Protein AF-A0A4Y2JKN2-F1 (afdb_monomer_lite)

pLDDT: mean 74.45, std 18.48, range [31.53, 94.06]

Secondary structure (DSSP, 8-state):
-------SSTTGGGS-PPPSSEEEEEEEEETTEEEEEEEEEEE-TTSSEEEEE-TTSTTGGG--HHHHHHHHTT--SEEEE-----S-TT-TTHHHHHHHHHHHHH-GGGTT--

Organism: Araneus ventricosus (NCBI:txid182803)

Foldseek 3Di:
DDDDDDDDPPVVLPDDQDDQFDKDKDQDQDPVGGRQAIWMWTHHNVDLAIETEGQAQPCQVVDDPSRVVNRVSSVHPYYDYDPDGPPPPRDPCNVVVSVVVVCCVVCVVVVPDD

Structure (mmCIF, N/CA/C/O backbone):
data_AF-A0A4Y2JKN2-F1
#
_entry.id   AF-A0A4Y2JKN2-F1
#
loop_
_atom_site.group_PDB
_atom_site.id
_atom_site.type_symbol
_atom_site.label_atom_id
_atom_site.label_alt_id
_atom_site.label_comp_id
_atom_site.label_asym_id
_atom_site.label_entity_id
_atom_site.label_seq_id
_atom_site.pdbx_PDB_ins_code
_atom_site.Cartn_x
_atom_site.Cartn_y
_atom_site.Cartn_z
_atom_site.occupancy
_atom_site.B_iso_or_equiv
_atom_site.auth_seq_id
_atom_site.auth_comp_id
_atom_site.auth_asym_id
_atom_site.auth_atom_id
_atom_site.pdbx_PDB_model_num
ATOM 1 N N . MET A 1 1 ? -4.850 13.719 -30.726 1.00 32.34 1 MET A N 1
ATOM 2 C CA . MET A 1 1 ? -5.024 12.260 -30.903 1.00 32.34 1 MET A CA 1
ATOM 3 C C . MET A 1 1 ? -4.912 11.601 -29.529 1.00 32.34 1 MET A C 1
ATOM 5 O O . MET A 1 1 ? -3.817 11.520 -28.991 1.00 32.34 1 MET A O 1
ATOM 9 N N . LYS A 1 2 ? -6.047 11.268 -28.896 1.00 36.91 2 LYS A N 1
ATOM 10 C CA . LYS A 1 2 ? -6.097 10.632 -27.569 1.00 36.91 2 LYS A CA 1
ATOM 11 C C . LYS A 1 2 ? -5.800 9.142 -27.750 1.00 36.91 2 LYS A C 1
ATOM 13 O O . LYS A 1 2 ? -6.635 8.432 -28.299 1.00 36.91 2 LYS A O 1
ATOM 18 N N . ARG A 1 3 ? -4.612 8.684 -27.354 1.00 34.06 3 ARG A N 1
ATOM 19 C CA . ARG A 1 3 ? -4.323 7.250 -27.232 1.00 34.06 3 ARG A CA 1
ATOM 20 C C . ARG A 1 3 ? -4.649 6.843 -25.803 1.00 34.06 3 ARG A C 1
ATOM 22 O O . ARG A 1 3 ? -4.042 7.357 -24.870 1.00 34.06 3 ARG A O 1
ATOM 29 N N . GLY A 1 4 ? -5.682 6.016 -25.669 1.00 40.97 4 GLY A N 1
ATOM 30 C CA . GLY A 1 4 ? -6.067 5.404 -24.410 1.00 40.97 4 GLY A CA 1
ATOM 31 C C . GLY A 1 4 ? -4.988 4.456 -23.904 1.00 40.97 4 GLY A C 1
ATOM 32 O O . GLY A 1 4 ? -4.281 3.829 -24.695 1.00 40.97 4 GLY A O 1
ATOM 33 N N . LEU A 1 5 ? -4.902 4.353 -22.583 1.00 33.03 5 LEU A N 1
ATOM 34 C CA . LEU A 1 5 ? -4.362 3.182 -21.922 1.00 33.03 5 LEU A CA 1
ATOM 35 C C . LEU A 1 5 ? -5.312 2.825 -20.777 1.00 33.03 5 LEU A C 1
ATOM 37 O O . LEU A 1 5 ? -5.693 3.670 -19.968 1.00 33.03 5 LEU A O 1
ATOM 41 N N . GLU A 1 6 ? -5.761 1.583 -20.852 1.00 31.53 6 GLU A N 1
ATOM 42 C CA . GLU A 1 6 ? -6.748 0.892 -20.037 1.00 31.53 6 GLU A CA 1
ATOM 43 C C . GLU A 1 6 ? -6.376 0.856 -18.552 1.00 31.53 6 GLU A C 1
ATOM 45 O O . GLU A 1 6 ? -5.218 0.690 -18.166 1.00 31.53 6 GLU A O 1
ATOM 50 N N . ALA A 1 7 ? -7.405 0.997 -17.723 1.00 36.50 7 ALA A N 1
ATOM 51 C CA . ALA A 1 7 ? -7.329 1.019 -16.279 1.00 36.50 7 ALA A CA 1
ATOM 52 C C . ALA A 1 7 ? -7.047 -0.381 -15.720 1.00 36.50 7 ALA A C 1
ATOM 54 O O . ALA A 1 7 ? -7.883 -1.273 -15.789 1.00 36.50 7 ALA A O 1
ATOM 55 N N . SER A 1 8 ? -5.906 -0.555 -15.060 1.00 42.25 8 SER A N 1
ATOM 56 C CA . SER A 1 8 ? -5.676 -1.694 -14.170 1.00 42.25 8 SER A CA 1
ATOM 57 C C . SER A 1 8 ? -5.415 -1.148 -12.766 1.00 42.25 8 SER A C 1
ATOM 59 O O . SER A 1 8 ? -4.394 -0.518 -12.512 1.00 42.25 8 SER A O 1
ATOM 61 N N . LEU A 1 9 ? -6.393 -1.325 -11.871 1.00 48.00 9 LEU A N 1
ATOM 62 C CA . LEU A 1 9 ? -6.413 -0.958 -10.438 1.00 48.00 9 LEU A CA 1
ATOM 63 C C . LEU A 1 9 ? -6.519 0.534 -10.057 1.00 48.00 9 LEU A C 1
ATOM 65 O O . LEU A 1 9 ? -7.110 0.833 -9.018 1.00 48.00 9 LEU A O 1
ATOM 69 N N . LEU A 1 10 ? -6.087 1.480 -10.897 1.00 47.41 10 LEU A N 1
ATOM 70 C CA . LEU A 1 10 ? -6.197 2.927 -10.607 1.00 47.41 10 LEU A CA 1
ATOM 71 C C . LEU A 1 10 ? -7.648 3.435 -10.441 1.00 47.41 10 LEU A C 1
ATOM 73 O O . LEU A 1 10 ? -7.880 4.433 -9.759 1.00 47.41 10 LEU A O 1
ATOM 77 N N . GLN A 1 11 ? -8.635 2.717 -10.990 1.00 42.84 11 GLN A N 1
ATOM 78 C CA . GLN A 1 11 ? -10.056 3.068 -10.885 1.00 42.84 11 GLN A CA 1
ATOM 79 C C . GLN A 1 11 ? -10.646 2.833 -9.476 1.00 42.84 11 GLN A C 1
ATOM 81 O O . GLN A 1 11 ? -11.640 3.472 -9.128 1.00 42.84 11 GLN A O 1
ATOM 86 N N . ILE A 1 12 ? -10.039 1.983 -8.630 1.00 47.09 12 ILE A N 1
ATOM 87 C CA . ILE A 1 12 ? -10.516 1.754 -7.246 1.00 47.09 12 ILE A CA 1
ATOM 88 C C . ILE A 1 12 ? -10.319 3.014 -6.389 1.00 47.09 12 ILE A C 1
ATOM 90 O O . ILE A 1 12 ? -11.195 3.376 -5.602 1.00 47.09 12 ILE A O 1
ATOM 94 N N . CYS A 1 13 ? -9.221 3.740 -6.609 1.00 48.75 13 CYS A N 1
ATOM 95 C CA . CYS A 1 13 ? -8.897 4.964 -5.878 1.00 48.75 13 CYS A CA 1
ATOM 96 C C . CYS A 1 13 ? -9.804 6.156 -6.231 1.00 48.75 13 CYS A C 1
ATOM 98 O O . CYS A 1 13 ? -9.700 7.192 -5.575 1.00 48.75 13 CYS A O 1
ATOM 100 N N . TYR A 1 14 ? -10.669 6.059 -7.253 1.00 45.72 14 TYR A N 1
ATOM 101 C CA . TYR A 1 14 ? -11.374 7.240 -7.748 1.00 45.72 14 TYR A CA 1
ATOM 102 C C . TYR A 1 14 ? -12.458 7.753 -6.788 1.00 45.72 14 TYR A C 1
ATOM 104 O O . TYR A 1 14 ? -12.596 8.964 -6.730 1.00 45.72 14 TYR A O 1
ATOM 112 N N . GLN A 1 15 ? -13.174 6.930 -5.998 1.00 51.16 15 GLN A N 1
ATOM 113 C CA . GLN A 1 15 ? -14.210 7.424 -5.051 1.00 51.16 15 GLN A CA 1
ATOM 114 C C . GLN A 1 15 ? -14.673 6.402 -3.971 1.00 51.16 15 GLN A C 1
ATOM 116 O O . GLN A 1 15 ? -15.869 6.308 -3.688 1.00 51.16 15 GLN A O 1
ATOM 121 N N . LYS A 1 16 ? -13.807 5.584 -3.352 1.00 71.00 16 LYS A N 1
ATOM 122 C CA . LYS A 1 16 ? -14.251 4.700 -2.245 1.00 71.00 16 LYS A CA 1
ATOM 123 C C . LYS A 1 16 ? -13.352 4.796 -1.018 1.00 71.00 16 LYS A C 1
ATOM 125 O O . LYS A 1 16 ? -12.132 4.794 -1.131 1.00 71.00 16 LYS A O 1
ATOM 130 N N . LYS A 1 17 ? -13.984 4.874 0.158 1.00 84.25 17 LYS A N 1
ATOM 131 C CA . LYS A 1 17 ? -13.333 4.695 1.460 1.00 84.25 17 LYS A CA 1
ATOM 132 C C . LYS A 1 17 ? -12.828 3.252 1.560 1.00 84.25 17 LYS A C 1
ATOM 134 O O . LYS A 1 17 ? -13.543 2.334 1.156 1.00 84.25 17 LYS A O 1
ATOM 139 N N . MET A 1 18 ? -11.626 3.072 2.093 1.00 88.94 18 MET A N 1
ATOM 140 C CA . MET A 1 18 ? -11.035 1.757 2.341 1.00 88.94 18 MET A CA 1
ATOM 141 C C . MET A 1 18 ? -11.911 0.931 3.301 1.00 88.94 18 MET A C 1
ATOM 143 O O . MET A 1 18 ? -12.445 1.461 4.280 1.00 88.94 18 MET A O 1
ATOM 147 N N . ARG A 1 19 ? -12.081 -0.365 3.019 1.00 89.69 19 ARG A N 1
ATOM 148 C CA . ARG A 1 19 ? -12.799 -1.316 3.886 1.00 89.69 19 ARG A CA 1
ATOM 149 C C . ARG A 1 19 ? -11.923 -1.737 5.065 1.00 89.69 19 ARG A C 1
ATOM 151 O O . ARG A 1 19 ? -10.704 -1.686 4.971 1.00 89.69 19 ARG A O 1
ATOM 158 N N . GLN A 1 20 ? -12.541 -2.195 6.159 1.00 87.44 20 GLN A N 1
ATOM 159 C CA . GLN A 1 20 ? -11.820 -2.624 7.372 1.00 87.44 20 GLN A CA 1
ATOM 160 C C . GLN A 1 20 ? -10.858 -3.796 7.125 1.00 87.44 20 GLN A C 1
ATOM 162 O O . GLN A 1 20 ? -9.768 -3.798 7.683 1.00 87.44 20 GLN A O 1
ATOM 167 N N . ILE A 1 21 ? -11.256 -4.747 6.273 1.00 90.81 21 ILE A N 1
ATOM 168 C CA . ILE A 1 21 ? -10.403 -5.823 5.758 1.00 90.81 21 ILE A CA 1
ATOM 169 C C . ILE A 1 21 ? -10.270 -5.598 4.254 1.00 90.81 21 ILE A C 1
ATOM 171 O O . ILE A 1 21 ? -11.255 -5.694 3.513 1.00 90.81 21 ILE A O 1
ATOM 175 N N . GLU A 1 22 ? -9.073 -5.240 3.800 1.00 91.38 22 GLU A N 1
ATOM 176 C CA . GLU A 1 22 ? -8.807 -4.984 2.384 1.00 91.38 22 GLU A CA 1
ATOM 177 C C . GLU A 1 22 ? -7.331 -5.178 2.055 1.00 91.38 22 GLU A C 1
ATOM 179 O O . GLU A 1 22 ? -6.457 -4.825 2.836 1.00 91.38 22 GLU A O 1
ATOM 184 N N . ASN A 1 23 ? -7.041 -5.703 0.872 1.00 91.94 23 ASN A N 1
ATOM 185 C CA . ASN A 1 23 ? -5.696 -5.728 0.322 1.00 91.94 23 ASN A CA 1
ATOM 186 C C . ASN A 1 23 ? -5.753 -5.551 -1.189 1.00 91.94 23 ASN A C 1
ATOM 188 O O . ASN A 1 23 ? -6.794 -5.772 -1.813 1.00 91.94 23 ASN A O 1
ATOM 192 N N . GLY A 1 24 ? -4.643 -5.116 -1.769 1.00 89.62 24 GLY A N 1
ATOM 193 C CA . GLY A 1 24 ? -4.585 -4.890 -3.201 1.00 89.62 24 GLY A CA 1
ATOM 194 C C . GLY A 1 24 ? -3.188 -4.583 -3.697 1.00 89.62 24 GLY A C 1
ATOM 195 O O . GLY A 1 24 ? -2.315 -4.151 -2.948 1.00 89.62 24 GLY A O 1
ATOM 196 N N . ILE A 1 25 ? -2.999 -4.808 -4.992 1.00 88.62 25 ILE A N 1
ATOM 197 C CA . ILE A 1 25 ? -1.791 -4.445 -5.730 1.00 88.62 25 ILE A CA 1
ATOM 198 C C . ILE A 1 25 ? -2.076 -3.132 -6.457 1.00 88.62 25 ILE A C 1
ATOM 200 O O . ILE A 1 25 ? -3.171 -2.931 -6.970 1.00 88.62 25 ILE A O 1
ATOM 204 N N . ILE A 1 26 ? -1.115 -2.221 -6.491 1.00 86.19 26 ILE A N 1
ATOM 205 C CA . ILE A 1 26 ? -1.211 -0.955 -7.210 1.00 86.19 26 ILE A CA 1
ATOM 206 C C . ILE A 1 26 ? -0.110 -0.947 -8.262 1.00 86.19 26 ILE A C 1
ATOM 208 O O . ILE A 1 26 ? 1.066 -1.096 -7.932 1.00 86.19 26 ILE A O 1
ATOM 212 N N . ASN A 1 27 ? -0.500 -0.750 -9.519 1.00 82.88 27 ASN A N 1
ATOM 213 C CA . ASN A 1 27 ? 0.442 -0.527 -10.607 1.00 82.88 27 ASN A CA 1
ATOM 214 C C . ASN A 1 27 ? 0.790 0.960 -10.671 1.00 82.88 27 ASN A C 1
ATOM 216 O O . ASN A 1 27 ? -0.091 1.817 -10.745 1.00 82.88 27 ASN A O 1
ATOM 220 N N . LEU A 1 28 ? 2.084 1.244 -10.604 1.00 78.88 28 LEU A N 1
ATOM 221 C CA . LEU A 1 28 ? 2.677 2.563 -10.678 1.00 78.88 28 LEU A CA 1
ATOM 222 C C . LEU A 1 28 ? 3.324 2.753 -12.048 1.00 78.88 28 LEU A C 1
ATOM 224 O O . LEU A 1 28 ? 4.204 1.992 -12.465 1.00 78.88 28 LEU A O 1
ATOM 228 N N . ASP A 1 29 ? 2.918 3.830 -12.706 1.00 73.56 29 ASP A N 1
ATOM 229 C CA . ASP A 1 29 ? 3.601 4.376 -13.870 1.00 73.56 29 ASP A CA 1
ATOM 230 C C . ASP A 1 29 ? 4.779 5.214 -13.343 1.00 73.56 29 ASP A C 1
ATOM 232 O O . ASP A 1 29 ? 4.585 6.344 -12.887 1.00 73.56 29 ASP A O 1
ATOM 236 N N . ILE A 1 30 ? 5.993 4.653 -13.311 1.00 67.25 30 ILE A N 1
ATOM 237 C CA . ILE A 1 30 ? 7.201 5.406 -12.925 1.00 67.25 30 ILE A CA 1
ATOM 238 C C . ILE A 1 30 ? 7.891 5.949 -14.185 1.00 67.25 30 ILE A C 1
ATOM 240 O O . ILE A 1 30 ? 7.469 5.685 -15.307 1.00 67.25 30 ILE A O 1
ATOM 244 N N . ALA A 1 31 ? 8.944 6.756 -14.024 1.00 56.59 31 ALA A N 1
ATOM 245 C CA . ALA A 1 31 ? 9.555 7.534 -15.113 1.00 56.59 31 ALA A CA 1
ATOM 246 C C . ALA A 1 31 ? 10.015 6.714 -16.342 1.00 56.59 31 ALA A C 1
ATOM 248 O O . ALA A 1 31 ? 10.261 7.289 -17.400 1.00 56.59 31 ALA A O 1
ATOM 249 N N . THR A 1 32 ? 10.133 5.391 -16.217 1.00 57.31 32 THR A N 1
ATOM 250 C CA . THR A 1 32 ? 10.522 4.470 -17.291 1.00 57.31 32 THR A CA 1
ATOM 251 C C . THR A 1 32 ? 9.355 4.008 -18.175 1.00 57.31 32 THR A C 1
ATOM 253 O O . THR A 1 32 ? 9.607 3.408 -19.218 1.00 57.31 32 THR A O 1
ATOM 256 N N . GLY A 1 33 ? 8.098 4.299 -17.812 1.00 54.19 33 GLY A N 1
ATOM 257 C CA . GLY A 1 33 ? 6.909 4.002 -18.616 1.00 54.19 33 GLY A CA 1
ATOM 258 C C . GLY A 1 33 ? 5.669 3.628 -17.786 1.00 54.19 33 GLY A C 1
ATOM 259 O O . GLY A 1 33 ? 5.734 3.534 -16.563 1.00 54.19 33 GLY A O 1
ATOM 260 N N . PRO A 1 34 ? 4.512 3.403 -18.429 1.00 52.09 34 PRO A N 1
ATOM 261 C CA . PRO A 1 34 ? 3.319 2.911 -17.743 1.00 52.09 34 PRO A CA 1
ATOM 262 C C . PRO A 1 34 ? 3.497 1.478 -17.208 1.00 52.09 34 PRO A C 1
ATOM 264 O O . PRO A 1 34 ? 4.092 0.639 -17.882 1.00 52.09 34 PRO A O 1
ATOM 267 N N . GLY A 1 35 ? 2.958 1.174 -16.024 1.00 61.72 35 GLY A N 1
ATOM 268 C CA . GLY A 1 35 ? 2.894 -0.170 -15.437 1.00 61.72 35 GLY A CA 1
ATOM 269 C C . GLY A 1 35 ? 4.241 -0.768 -15.025 1.00 61.72 35 GLY A C 1
ATOM 270 O O . GLY A 1 35 ? 4.360 -1.980 -14.873 1.00 61.72 35 GLY A O 1
ATOM 271 N N . THR A 1 36 ? 5.269 0.059 -14.871 1.00 70.81 36 THR A N 1
ATOM 272 C CA . THR A 1 36 ? 6.659 -0.381 -14.671 1.00 70.81 36 THR A CA 1
ATOM 273 C C . THR A 1 36 ? 6.995 -0.824 -13.249 1.00 70.81 36 THR A C 1
ATOM 275 O O . THR A 1 36 ? 8.030 -1.455 -13.047 1.00 70.81 36 THR A O 1
ATOM 278 N N . HIS A 1 37 ? 6.160 -0.502 -12.256 1.00 81.06 37 HIS A N 1
ATOM 279 C CA . HIS A 1 37 ? 6.376 -0.923 -10.871 1.00 81.06 37 HIS A CA 1
ATOM 280 C C . HIS A 1 37 ? 5.061 -1.309 -10.199 1.00 81.06 37 HIS A C 1
ATOM 282 O O . HIS A 1 37 ? 4.054 -0.636 -10.384 1.00 81.06 37 HIS A O 1
ATOM 288 N N . SER A 1 38 ? 5.064 -2.369 -9.397 1.00 85.00 38 SER A N 1
ATOM 289 C CA . SER A 1 38 ? 3.896 -2.785 -8.620 1.00 85.00 38 SER A CA 1
ATOM 290 C C . SER A 1 38 ? 4.234 -2.744 -7.138 1.00 85.00 38 SER A C 1
ATOM 292 O O . SER A 1 38 ? 5.221 -3.331 -6.700 1.00 85.00 38 SER A O 1
ATOM 294 N N . VAL A 1 39 ? 3.373 -2.088 -6.372 1.00 87.12 39 VAL A N 1
ATOM 295 C CA . VAL A 1 39 ? 3.385 -2.057 -4.902 1.00 87.12 39 VAL A CA 1
ATOM 296 C C . VAL A 1 39 ? 2.116 -2.731 -4.390 1.00 87.12 39 VAL A C 1
ATOM 298 O O . VAL A 1 39 ? 1.197 -2.985 -5.170 1.00 87.12 39 VAL A O 1
ATOM 301 N N . CYS A 1 40 ? 2.019 -3.040 -3.104 1.00 90.19 40 CYS A N 1
ATOM 302 C CA . CYS A 1 40 ? 0.763 -3.513 -2.530 1.00 90.19 40 CYS A CA 1
ATOM 303 C C . CYS A 1 40 ? 0.464 -2.886 -1.178 1.00 90.19 40 CYS A C 1
ATOM 305 O O . CYS A 1 40 ? 1.299 -2.215 -0.577 1.00 90.19 40 CYS A O 1
ATOM 307 N N . TYR A 1 41 ? -0.769 -3.077 -0.727 1.00 92.19 41 TYR A N 1
ATOM 308 C CA . TYR A 1 41 ? -1.198 -2.672 0.597 1.00 92.19 41 TYR A CA 1
ATOM 309 C C . TYR A 1 41 ? -1.987 -3.783 1.281 1.00 92.19 41 TYR A C 1
ATOM 311 O O . TYR A 1 41 ? -2.636 -4.603 0.621 1.00 92.19 41 TYR A O 1
ATOM 319 N N . TYR A 1 42 ? -1.960 -3.768 2.609 1.00 92.31 42 TYR A N 1
ATOM 320 C CA . TYR A 1 42 ? -2.713 -4.682 3.457 1.00 92.31 42 TYR A CA 1
ATOM 321 C C . TYR A 1 42 ? -3.354 -3.915 4.617 1.00 92.31 42 TYR A C 1
ATOM 323 O O . TYR A 1 42 ? -2.702 -3.149 5.329 1.00 92.31 42 TYR A O 1
ATOM 331 N N . ASN A 1 43 ? -4.663 -4.089 4.781 1.00 92.81 43 ASN A N 1
ATOM 332 C CA . ASN A 1 43 ? -5.451 -3.498 5.845 1.00 92.81 43 ASN A CA 1
ATOM 333 C C . ASN A 1 43 ? -6.146 -4.597 6.652 1.00 92.81 43 ASN A C 1
ATOM 335 O O . ASN A 1 43 ? -7.077 -5.233 6.160 1.00 92.81 43 ASN A O 1
ATOM 339 N N . ASP A 1 44 ? -5.700 -4.769 7.895 1.00 91.25 44 ASP A N 1
ATOM 340 C CA . ASP A 1 44 ? -6.279 -5.695 8.871 1.00 91.25 44 ASP A CA 1
ATOM 341 C C . ASP A 1 44 ? -6.875 -4.941 10.069 1.00 91.25 44 ASP A C 1
ATOM 343 O O . ASP A 1 44 ? -6.182 -4.093 10.634 1.00 91.25 44 ASP A O 1
ATOM 347 N N . PRO A 1 45 ? -8.111 -5.216 10.508 1.00 90.31 45 PRO A N 1
ATOM 348 C CA . PRO A 1 45 ? -8.734 -4.511 11.628 1.00 90.31 45 PRO A CA 1
ATOM 349 C C . PRO A 1 45 ? -7.965 -4.650 12.953 1.00 90.31 45 PRO A C 1
ATOM 351 O O . PRO A 1 45 ? -8.135 -3.805 13.827 1.00 90.31 45 PRO A O 1
ATOM 354 N N . ASN A 1 46 ? -7.108 -5.664 13.099 1.00 90.75 46 ASN A N 1
ATOM 355 C CA . ASN A 1 46 ? -6.306 -5.896 14.301 1.00 90.75 46 ASN A CA 1
ATOM 356 C C . ASN A 1 46 ? -4.998 -5.085 14.326 1.00 90.75 46 ASN A C 1
ATOM 358 O O . ASN A 1 46 ? -4.364 -4.978 15.375 1.00 90.75 46 ASN A O 1
ATOM 362 N N . ASN A 1 47 ? -4.600 -4.481 13.200 1.00 89.69 47 ASN A N 1
ATOM 363 C CA . ASN A 1 47 ? -3.404 -3.641 13.112 1.00 89.69 47 ASN A CA 1
ATOM 364 C C . ASN A 1 47 ? -3.763 -2.159 13.289 1.00 89.69 47 ASN A C 1
ATOM 366 O O . ASN A 1 47 ? -4.715 -1.659 12.694 1.00 89.69 47 ASN A O 1
ATOM 370 N N . ASN A 1 48 ? -2.939 -1.404 14.023 1.00 93.56 48 ASN A N 1
ATOM 371 C CA . ASN A 1 48 ? -3.119 0.049 14.198 1.00 93.56 48 ASN A CA 1
ATOM 372 C C . ASN A 1 48 ? -2.683 0.888 12.980 1.00 93.56 48 ASN A C 1
ATOM 374 O O . ASN A 1 48 ? -2.890 2.106 12.962 1.00 93.56 48 ASN A O 1
ATOM 378 N N . PHE A 1 49 ? -2.108 0.239 11.965 1.00 94.06 49 PHE A N 1
ATOM 379 C CA . PHE A 1 49 ? -1.579 0.843 10.745 1.00 94.06 49 PHE A CA 1
ATOM 380 C C . PHE A 1 49 ? -2.059 0.116 9.485 1.00 94.06 49 PHE A C 1
ATOM 382 O O . PHE A 1 49 ? -2.447 -1.055 9.544 1.00 94.06 49 PHE A O 1
ATOM 389 N N . VAL A 1 50 ? -2.084 0.822 8.352 1.00 94.00 50 VAL A N 1
ATOM 390 C CA . VAL A 1 50 ? -2.218 0.200 7.022 1.00 94.00 50 VAL A CA 1
ATOM 391 C C . VAL A 1 50 ? -0.822 -0.080 6.499 1.00 94.00 50 VAL A C 1
ATOM 393 O O . VAL A 1 50 ? 0.017 0.816 6.502 1.00 94.00 50 VAL A O 1
ATOM 396 N N . GLU A 1 51 ? -0.567 -1.294 6.039 1.00 92.69 51 GLU A N 1
ATOM 397 C CA . GLU A 1 51 ? 0.716 -1.644 5.439 1.00 92.69 51 GLU A CA 1
ATOM 398 C C . GLU A 1 51 ? 0.753 -1.186 3.989 1.00 92.69 51 GLU A C 1
ATOM 400 O O . GLU A 1 51 ? -0.166 -1.472 3.223 1.00 92.69 51 GLU A O 1
ATOM 405 N N . TYR A 1 52 ? 1.825 -0.496 3.617 1.00 91.62 52 TYR A N 1
ATOM 406 C CA . TYR A 1 52 ? 2.191 -0.203 2.243 1.00 91.62 52 TYR A CA 1
ATOM 407 C C . TYR A 1 52 ? 3.542 -0.857 1.963 1.00 91.62 52 TYR A C 1
ATOM 409 O O . TYR A 1 52 ? 4.572 -0.461 2.510 1.00 91.62 52 TYR A O 1
ATOM 417 N N . PHE A 1 53 ? 3.516 -1.887 1.128 1.00 90.25 53 PHE A N 1
ATOM 418 C CA . PHE A 1 53 ? 4.673 -2.696 0.795 1.00 90.25 53 PHE A CA 1
ATOM 419 C C . PHE A 1 53 ? 5.175 -2.346 -0.602 1.00 90.25 53 PHE A C 1
ATOM 421 O O . PHE A 1 53 ? 4.463 -2.487 -1.601 1.00 90.25 53 PHE A O 1
ATOM 428 N N . ASP A 1 54 ? 6.431 -1.925 -0.663 1.00 87.81 54 ASP A N 1
ATOM 429 C CA . ASP A 1 54 ? 7.182 -1.782 -1.899 1.00 87.81 54 ASP A CA 1
ATOM 430 C C . ASP A 1 54 ? 8.230 -2.907 -1.976 1.00 87.81 54 ASP A C 1
ATOM 432 O O . ASP A 1 54 ? 9.198 -2.883 -1.207 1.00 87.81 54 ASP A O 1
ATOM 436 N N . PRO A 1 55 ? 8.091 -3.871 -2.909 1.00 82.56 55 PRO A N 1
ATOM 437 C CA . PRO A 1 55 ? 9.044 -4.968 -3.083 1.00 82.56 55 PRO A CA 1
ATOM 438 C C . PRO A 1 55 ? 10.506 -4.538 -3.250 1.00 82.56 55 PRO A C 1
ATOM 440 O O . PRO A 1 55 ? 11.421 -5.289 -2.896 1.00 82.56 55 PRO A O 1
ATOM 443 N N . PHE A 1 56 ? 10.732 -3.352 -3.817 1.00 77.69 56 PHE A N 1
ATOM 444 C CA . PHE A 1 56 ? 12.067 -2.817 -4.072 1.00 77.69 56 PHE A CA 1
ATOM 445 C C . PHE A 1 56 ? 12.452 -1.725 -3.089 1.00 77.69 56 PHE A C 1
ATOM 447 O O . PHE A 1 56 ? 13.618 -1.361 -3.058 1.00 77.69 56 PHE A O 1
ATOM 454 N N . GLY A 1 57 ? 11.505 -1.220 -2.296 1.00 71.00 57 GLY A N 1
ATOM 455 C CA . GLY A 1 57 ? 11.685 -0.177 -1.284 1.00 71.00 57 GLY A CA 1
ATOM 456 C C . GLY A 1 57 ? 12.072 1.210 -1.821 1.00 71.00 57 GLY A C 1
ATOM 457 O O . GLY A 1 57 ? 11.953 2.193 -1.090 1.00 71.00 57 GLY A O 1
ATOM 458 N N . ASP A 1 58 ? 12.466 1.328 -3.091 1.00 66.44 58 ASP A N 1
ATOM 459 C CA . ASP A 1 58 ? 12.898 2.579 -3.732 1.00 66.44 58 ASP A CA 1
ATOM 460 C C . ASP A 1 58 ? 11.813 3.676 -3.750 1.00 66.44 58 ASP A C 1
ATOM 462 O O . ASP A 1 58 ? 12.124 4.872 -3.820 1.00 66.44 58 ASP A O 1
ATOM 466 N N . TYR A 1 59 ? 10.535 3.292 -3.668 1.00 63.50 59 TYR A N 1
ATOM 467 C CA . TYR A 1 59 ? 9.382 4.192 -3.716 1.00 63.50 59 TYR A CA 1
ATOM 468 C C . TYR A 1 59 ? 8.518 4.144 -2.456 1.00 63.50 59 TYR A C 1
ATOM 470 O O . TYR A 1 59 ? 7.492 4.829 -2.414 1.00 63.50 59 TYR A O 1
ATOM 478 N N . ALA A 1 60 ? 8.941 3.439 -1.400 1.00 62.59 60 ALA A N 1
ATOM 479 C CA . ALA A 1 60 ? 8.213 3.399 -0.131 1.00 62.59 60 ALA A CA 1
ATOM 480 C C . ALA A 1 60 ? 7.935 4.820 0.409 1.00 62.59 60 ALA A C 1
ATOM 482 O O . ALA A 1 60 ? 6.822 5.128 0.824 1.00 62.59 60 ALA A O 1
ATOM 483 N N . TYR A 1 61 ? 8.903 5.736 0.277 1.00 61.34 61 TYR A N 1
ATOM 484 C CA . TYR A 1 61 ? 8.773 7.140 0.699 1.00 61.34 61 TYR A CA 1
ATOM 485 C C . TYR A 1 61 ? 8.181 8.078 -0.366 1.00 61.34 61 TYR A C 1
ATOM 487 O O . TYR A 1 61 ? 7.915 9.245 -0.081 1.00 61.34 61 TYR A O 1
ATOM 495 N N . LYS A 1 62 ? 7.964 7.591 -1.593 1.00 72.00 62 LYS A N 1
ATOM 496 C CA . LYS A 1 62 ? 7.440 8.364 -2.735 1.00 72.00 62 LYS A CA 1
ATOM 497 C C . LYS A 1 62 ? 5.990 7.999 -3.062 1.00 72.00 62 LYS A C 1
ATOM 499 O O . LYS A 1 62 ? 5.571 8.077 -4.216 1.00 72.00 62 LYS A O 1
ATOM 504 N N . ILE A 1 63 ? 5.225 7.589 -2.052 1.00 80.50 63 ILE A N 1
ATOM 505 C CA . ILE A 1 63 ? 3.809 7.259 -2.209 1.00 80.50 63 ILE A CA 1
ATOM 506 C C . ILE A 1 63 ? 3.046 8.423 -2.860 1.00 80.50 63 ILE A C 1
ATOM 508 O O . ILE A 1 63 ? 3.122 9.569 -2.408 1.00 80.50 63 ILE A O 1
ATOM 512 N N . LEU A 1 64 ? 2.304 8.138 -3.936 1.00 83.25 64 LEU A N 1
ATOM 513 C CA . LEU A 1 64 ? 1.551 9.180 -4.630 1.00 83.25 64 LEU A CA 1
ATOM 514 C C . LEU A 1 64 ? 0.429 9.731 -3.725 1.00 83.25 64 LEU A C 1
ATOM 516 O O . LEU A 1 64 ? -0.200 8.960 -2.989 1.00 83.25 64 LEU A O 1
ATOM 520 N N . PRO A 1 65 ? 0.113 11.042 -3.786 1.00 84.88 65 PRO A N 1
ATOM 521 C CA . PRO A 1 65 ? -0.863 11.669 -2.890 1.00 84.88 65 PRO A CA 1
ATOM 522 C C . PRO A 1 65 ? -2.257 11.023 -2.889 1.00 84.88 65 PRO A C 1
ATOM 524 O O . PRO A 1 65 ? -2.894 10.933 -1.841 1.00 84.88 65 PRO A O 1
ATOM 527 N N . ASN A 1 66 ? -2.735 10.550 -4.043 1.00 84.81 66 ASN A N 1
ATOM 528 C CA . ASN A 1 66 ? -4.024 9.864 -4.170 1.00 84.81 66 ASN A CA 1
ATOM 529 C C . ASN A 1 66 ? -4.032 8.505 -3.454 1.00 84.81 66 ASN A C 1
ATOM 531 O O . ASN A 1 66 ? -5.002 8.190 -2.767 1.00 84.81 66 ASN A O 1
ATOM 535 N N . ILE A 1 67 ? -2.945 7.736 -3.562 1.00 87.44 67 ILE A N 1
ATOM 536 C CA . ILE A 1 67 ? -2.785 6.464 -2.849 1.00 87.44 67 ILE A CA 1
ATOM 537 C C . ILE A 1 67 ? -2.723 6.738 -1.349 1.00 87.44 67 ILE A C 1
ATOM 539 O O . ILE A 1 67 ? -3.487 6.151 -0.590 1.00 87.44 67 ILE A O 1
ATOM 543 N N . LYS A 1 68 ? -1.890 7.695 -0.921 1.00 89.75 68 LYS A N 1
ATOM 544 C CA . LYS A 1 68 ? -1.783 8.086 0.491 1.00 89.75 68 LYS A CA 1
ATOM 545 C C . LYS A 1 68 ? -3.145 8.470 1.073 1.00 89.75 68 LYS A C 1
ATOM 547 O O . LYS A 1 68 ? -3.519 7.960 2.126 1.00 89.75 68 LYS A O 1
ATOM 552 N N . LYS A 1 69 ? -3.913 9.306 0.365 1.00 90.25 69 LYS A N 1
ATOM 553 C CA . LYS A 1 69 ? -5.267 9.714 0.771 1.00 90.25 69 LYS A CA 1
ATOM 554 C C . LYS A 1 69 ? -6.219 8.520 0.888 1.00 90.25 69 LYS A C 1
ATOM 556 O O . LYS A 1 69 ? -7.005 8.460 1.831 1.00 90.25 69 LYS A O 1
ATOM 561 N N . TYR A 1 70 ? -6.147 7.572 -0.043 1.00 90.94 70 TYR A N 1
ATOM 562 C CA . TYR A 1 70 ? -6.948 6.352 0.010 1.00 90.94 70 TYR A CA 1
ATOM 563 C C . TYR A 1 70 ? -6.585 5.476 1.221 1.00 90.94 70 TYR A C 1
ATOM 565 O O . TYR A 1 70 ? -7.481 5.109 1.978 1.00 90.94 70 TYR A O 1
ATOM 573 N N . LEU A 1 71 ? -5.299 5.228 1.494 1.00 91.50 71 LEU A N 1
ATOM 574 C CA . LEU A 1 71 ? -4.872 4.445 2.667 1.00 91.50 71 LEU A CA 1
ATOM 575 C C . LEU A 1 71 ? -5.243 5.133 3.991 1.00 91.50 71 LEU A C 1
ATOM 577 O O . LEU A 1 71 ? -5.700 4.484 4.931 1.00 91.50 71 LEU A O 1
ATOM 581 N N . GLN A 1 72 ? -5.131 6.464 4.056 1.00 92.75 72 GLN A N 1
ATOM 582 C CA . GLN A 1 72 ? -5.569 7.259 5.213 1.00 92.75 72 GLN A CA 1
ATOM 583 C C . GLN A 1 72 ? -7.085 7.177 5.453 1.00 92.75 72 GLN A C 1
ATOM 585 O O . GLN A 1 72 ? -7.544 7.370 6.578 1.00 92.75 72 GLN A O 1
ATOM 590 N N . SER A 1 73 ? -7.880 6.840 4.432 1.00 92.81 73 SER A N 1
ATOM 591 C CA . SER A 1 73 ? -9.331 6.669 4.581 1.00 92.81 73 SER A CA 1
ATOM 592 C C . SER A 1 73 ? -9.733 5.423 5.389 1.00 92.81 73 SER A C 1
ATOM 594 O O . SER A 1 73 ? -10.901 5.300 5.763 1.00 92.81 73 SER A O 1
ATOM 596 N N . SER A 1 74 ? -8.775 4.543 5.715 1.00 92.56 74 SER A N 1
ATOM 597 C CA . SER A 1 74 ? -8.953 3.401 6.627 1.00 92.56 74 SER A CA 1
ATOM 598 C C . SER A 1 74 ? -9.382 3.801 8.042 1.00 92.56 74 SER A C 1
ATOM 600 O O . SER A 1 74 ? -10.008 3.005 8.735 1.00 92.56 74 SER A O 1
ATOM 602 N N . GLY A 1 75 ? -9.055 5.026 8.475 1.00 92.06 75 GLY A N 1
ATOM 603 C CA . GLY A 1 75 ? -9.248 5.480 9.856 1.00 92.06 75 GLY A CA 1
ATOM 604 C C . GLY A 1 75 ? -8.141 5.045 10.823 1.00 92.06 75 GLY A C 1
ATOM 605 O O . GLY A 1 75 ? -8.276 5.254 12.027 1.00 92.06 75 GLY A O 1
ATOM 606 N N . LYS A 1 76 ? -7.053 4.453 10.320 1.00 93.06 76 LYS A N 1
ATOM 607 C CA . LYS A 1 76 ? -5.894 4.052 11.125 1.00 93.06 76 LYS A CA 1
ATOM 608 C C . LYS A 1 76 ? -4.944 5.215 11.402 1.00 93.06 76 LYS A C 1
ATOM 610 O O . LYS A 1 76 ? -4.931 6.206 10.673 1.00 93.06 76 LYS A O 1
ATOM 615 N N . LYS A 1 77 ? -4.144 5.086 12.467 1.00 89.38 77 LYS A N 1
ATOM 616 C CA . LYS A 1 77 ? -3.261 6.162 12.954 1.00 89.38 77 LYS A CA 1
ATOM 617 C C . LYS A 1 77 ? -2.114 6.457 11.994 1.00 89.38 77 LYS A C 1
ATOM 619 O O . LYS A 1 77 ? -1.710 7.609 11.864 1.00 89.38 77 LYS A O 1
ATOM 624 N N . GLU A 1 78 ? -1.600 5.430 11.328 1.00 93.12 78 GLU A N 1
ATOM 625 C CA . GLU A 1 78 ? -0.403 5.541 10.501 1.00 93.12 78 GLU A CA 1
ATOM 626 C C . GLU A 1 78 ? -0.428 4.596 9.291 1.00 93.12 78 GLU A C 1
ATOM 628 O O . GLU A 1 78 ? -1.247 3.676 9.191 1.00 93.12 78 GLU A O 1
ATOM 633 N N . ILE A 1 79 ? 0.487 4.856 8.356 1.0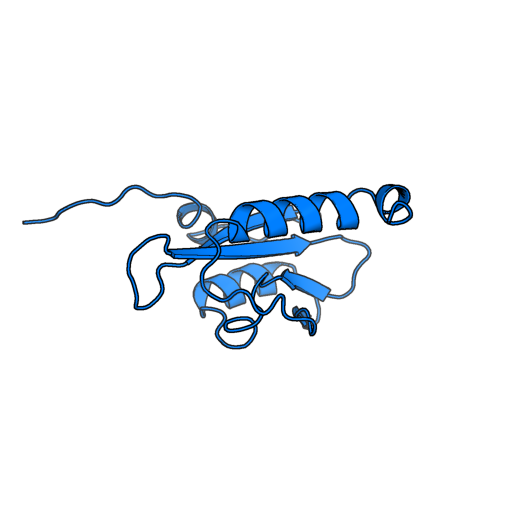0 92.81 79 ILE A N 1
ATOM 634 C CA . ILE A 1 79 ? 0.819 3.959 7.249 1.00 92.81 79 ILE A CA 1
ATOM 635 C C . ILE A 1 79 ? 2.186 3.363 7.583 1.00 92.81 79 ILE A C 1
ATOM 637 O O . ILE A 1 79 ? 3.144 4.115 7.767 1.00 92.81 79 ILE A O 1
ATOM 641 N N . GLY A 1 80 ? 2.261 2.038 7.681 1.00 91.50 80 GLY A N 1
ATOM 642 C CA . GLY A 1 80 ? 3.503 1.299 7.876 1.00 91.50 80 GLY A CA 1
ATOM 643 C C . GLY A 1 80 ? 4.182 1.025 6.538 1.00 91.50 80 GLY A C 1
ATOM 644 O O . GLY A 1 80 ? 3.513 0.688 5.563 1.00 91.50 80 GLY A O 1
ATOM 645 N N . TYR A 1 81 ? 5.505 1.151 6.500 1.00 88.56 81 TYR A N 1
ATOM 646 C CA . TYR A 1 81 ? 6.328 0.915 5.313 1.00 88.56 81 TYR A CA 1
ATOM 647 C C . TYR A 1 81 ? 7.351 -0.179 5.618 1.00 88.56 81 TYR A C 1
ATOM 649 O O . TYR A 1 81 ? 7.883 -0.230 6.729 1.00 88.56 81 TYR A O 1
ATOM 657 N N . ASN A 1 82 ? 7.657 -1.044 4.651 1.00 83.75 82 ASN A N 1
ATOM 658 C CA . ASN A 1 82 ? 8.732 -2.021 4.820 1.00 83.75 82 ASN A CA 1
ATOM 659 C C . ASN A 1 82 ? 10.115 -1.348 4.792 1.00 83.75 82 ASN A C 1
ATOM 661 O O . ASN A 1 82 ? 10.354 -0.418 4.028 1.00 83.75 82 ASN A O 1
ATOM 665 N N . SER A 1 83 ? 11.033 -1.854 5.621 1.00 66.00 83 SER A N 1
ATOM 666 C CA . SER A 1 83 ? 12.423 -1.384 5.733 1.00 66.00 83 SER A CA 1
ATOM 667 C C . SER A 1 83 ? 13.428 -2.228 4.943 1.00 66.00 83 SER A C 1
ATOM 669 O O . SER A 1 83 ? 14.584 -1.834 4.805 1.00 66.00 83 SER A O 1
ATOM 671 N N . SER A 1 84 ? 13.025 -3.405 4.456 1.00 57.47 84 SER A N 1
ATOM 672 C CA . SER A 1 84 ? 13.903 -4.366 3.790 1.00 5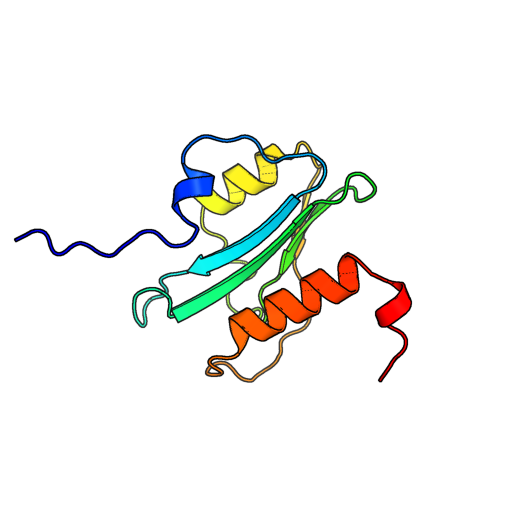7.47 84 SER A CA 1
ATOM 673 C C . SER A 1 84 ? 13.686 -4.380 2.276 1.00 57.47 84 SER A C 1
ATOM 675 O O . SER A 1 84 ? 12.574 -4.546 1.774 1.00 57.4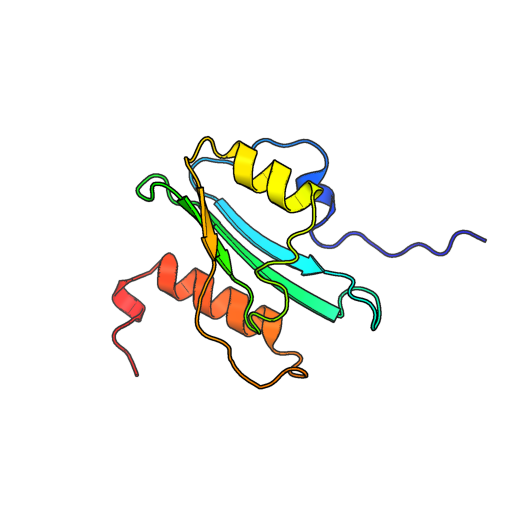7 84 SER A O 1
ATOM 677 N N . PHE A 1 85 ? 14.797 -4.197 1.563 1.00 58.31 85 PHE A N 1
ATOM 678 C CA . PHE A 1 85 ? 14.877 -3.989 0.122 1.00 58.31 85 PHE A CA 1
ATOM 679 C C . PHE A 1 85 ? 15.376 -5.270 -0.553 1.00 58.31 85 PHE A C 1
ATOM 681 O O . PHE A 1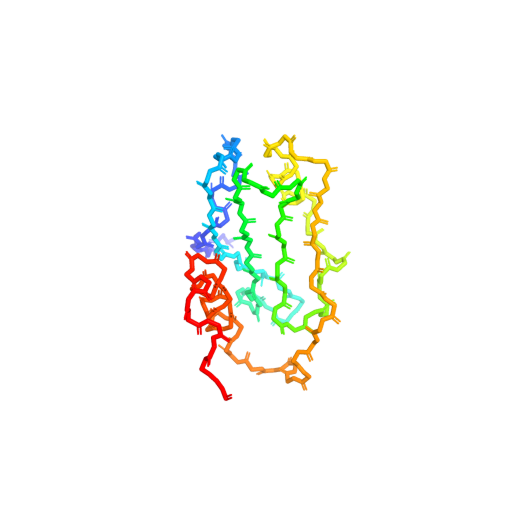 85 ? 16.492 -5.726 -0.278 1.00 58.31 85 PHE A O 1
ATOM 688 N N . SER A 1 86 ? 14.608 -5.838 -1.485 1.00 55.06 86 SER A N 1
ATOM 689 C CA . SER A 1 86 ? 15.182 -6.800 -2.431 1.00 55.06 86 SER A CA 1
ATOM 690 C C . SER A 1 86 ? 15.942 -6.014 -3.499 1.00 55.06 86 SER A C 1
ATOM 692 O O . SER A 1 86 ? 15.332 -5.445 -4.398 1.00 55.06 86 SER A O 1
ATOM 694 N N . ARG A 1 87 ? 17.281 -5.973 -3.394 1.00 49.38 87 ARG A N 1
ATOM 695 C CA . ARG A 1 87 ? 18.225 -5.231 -4.266 1.00 49.38 87 ARG A CA 1
ATOM 696 C C . ARG A 1 87 ? 18.312 -5.748 -5.715 1.00 49.38 87 ARG A C 1
ATOM 698 O O . ARG A 1 87 ? 19.388 -5.769 -6.305 1.00 49.38 87 ARG A O 1
ATOM 705 N N . HIS A 1 88 ? 17.196 -6.147 -6.317 1.00 55.59 88 HIS A N 1
ATOM 706 C CA . HIS A 1 88 ? 17.111 -6.409 -7.753 1.00 55.59 88 HIS A CA 1
ATOM 707 C C . HIS A 1 88 ? 16.188 -5.373 -8.417 1.00 55.59 88 HIS A C 1
ATOM 709 O O . HIS A 1 88 ? 15.051 -5.702 -8.760 1.00 55.59 88 HIS A O 1
ATOM 715 N N . PRO A 1 89 ? 16.672 -4.130 -8.625 1.00 52.81 89 PRO A N 1
ATOM 716 C CA . PRO A 1 89 ? 15.876 -2.973 -9.067 1.00 52.81 89 PRO A CA 1
ATOM 717 C C . PRO A 1 89 ? 15.312 -3.066 -10.503 1.00 52.81 89 PRO A C 1
ATOM 719 O O . PRO A 1 89 ? 14.847 -2.079 -11.056 1.00 52.81 89 PRO A O 1
ATOM 722 N N . ALA A 1 90 ? 15.347 -4.243 -11.131 1.00 54.56 90 ALA A N 1
ATOM 723 C CA . ALA A 1 90 ? 14.931 -4.460 -12.518 1.00 54.56 90 ALA A CA 1
ATOM 724 C C . ALA A 1 90 ? 14.141 -5.763 -12.721 1.00 54.56 90 ALA A C 1
ATOM 726 O O . ALA A 1 90 ? 13.981 -6.234 -13.847 1.00 54.56 90 ALA A O 1
ATOM 727 N N . SER A 1 91 ? 13.678 -6.407 -11.646 1.00 61.97 91 SER A N 1
ATOM 728 C CA . SER A 1 91 ? 12.926 -7.648 -11.803 1.00 61.97 91 SER A CA 1
ATOM 729 C C . SER A 1 91 ? 11.474 -7.358 -12.185 1.00 61.97 91 SER A C 1
ATOM 731 O O . SER A 1 91 ? 10.767 -6.678 -11.454 1.00 61.97 91 SER A O 1
ATOM 733 N N . VAL A 1 92 ? 10.963 -7.994 -13.242 1.00 67.56 92 VAL A N 1
ATOM 734 C CA . VAL A 1 92 ? 9.517 -8.047 -13.575 1.00 67.56 92 VAL A CA 1
ATOM 735 C C . VAL A 1 92 ? 8.666 -8.776 -12.510 1.00 67.56 92 VAL A C 1
ATOM 737 O O . VAL A 1 92 ? 7.493 -9.066 -12.719 1.00 67.56 92 VAL A O 1
ATOM 740 N N . LYS A 1 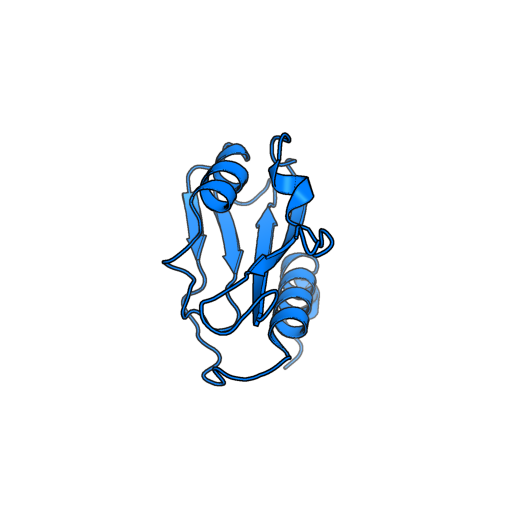93 ? 9.261 -9.116 -11.358 1.00 79.00 93 LYS A N 1
ATOM 741 C CA . LYS A 1 93 ? 8.678 -9.915 -10.273 1.00 79.00 93 LYS A CA 1
ATOM 742 C C . LYS A 1 93 ? 8.058 -9.077 -9.146 1.00 79.00 93 LYS A C 1
ATOM 744 O O . LYS A 1 93 ? 7.641 -9.664 -8.153 1.00 79.00 93 LYS A O 1
ATOM 749 N N . CYS A 1 94 ? 7.974 -7.748 -9.255 1.00 80.00 94 CYS A N 1
ATOM 750 C CA . CYS A 1 94 ? 7.347 -6.904 -8.222 1.00 80.00 94 CYS A CA 1
ATOM 751 C C . CYS A 1 94 ? 5.919 -7.366 -7.882 1.00 80.00 94 CYS A C 1
ATOM 753 O O . CYS A 1 94 ? 5.613 -7.579 -6.711 1.00 80.00 94 CYS A O 1
ATOM 755 N N . GLY A 1 95 ? 5.093 -7.673 -8.889 1.00 80.69 95 GLY A N 1
ATOM 756 C CA . GLY A 1 95 ? 3.762 -8.256 -8.679 1.00 80.69 95 GLY A CA 1
ATOM 757 C C . GLY A 1 95 ? 3.783 -9.602 -7.937 1.00 80.69 95 GLY A C 1
ATOM 758 O O . GLY A 1 95 ? 2.984 -9.815 -7.026 1.00 80.69 95 GLY A O 1
ATOM 759 N N . TYR A 1 96 ? 4.738 -10.487 -8.252 1.00 85.81 96 TYR A N 1
ATOM 760 C CA . TYR A 1 96 ? 4.922 -11.760 -7.538 1.00 85.81 96 TYR A CA 1
ATOM 761 C C . TYR A 1 96 ? 5.277 -11.540 -6.063 1.00 85.81 96 TYR A C 1
ATOM 763 O O . TYR A 1 96 ? 4.719 -12.197 -5.186 1.00 85.81 96 TYR A O 1
ATOM 771 N N . PHE A 1 97 ? 6.175 -10.598 -5.769 1.00 86.88 97 PHE A N 1
ATOM 772 C CA . PHE A 1 97 ? 6.538 -10.274 -4.391 1.00 86.88 97 PHE A CA 1
ATOM 773 C C . PHE A 1 97 ? 5.373 -9.652 -3.617 1.00 86.88 97 PHE A C 1
ATOM 775 O O . PHE A 1 97 ? 5.169 -10.020 -2.463 1.00 86.88 97 PHE A O 1
ATOM 782 N N . CYS A 1 98 ? 4.562 -8.803 -4.255 1.00 88.19 98 CYS A N 1
ATOM 783 C CA . CYS A 1 98 ? 3.320 -8.296 -3.674 1.00 88.19 98 CYS A CA 1
ATOM 784 C C . CYS A 1 98 ? 2.350 -9.426 -3.306 1.00 88.19 98 CYS A C 1
ATOM 786 O O . CYS A 1 98 ? 1.812 -9.437 -2.201 1.00 88.19 98 CYS A O 1
ATOM 788 N N . MET A 1 99 ? 2.145 -10.397 -4.203 1.00 88.00 99 MET A N 1
ATOM 789 C CA . MET A 1 99 ? 1.303 -11.563 -3.916 1.00 88.00 99 MET A CA 1
ATOM 790 C C . MET A 1 99 ? 1.873 -12.408 -2.778 1.00 88.00 99 MET A C 1
ATOM 792 O O . MET A 1 99 ? 1.140 -12.759 -1.856 1.00 88.00 99 MET A O 1
ATOM 796 N N . LYS A 1 100 ? 3.178 -12.710 -2.813 1.00 88.94 100 LYS A N 1
ATOM 797 C CA . LYS A 1 100 ? 3.850 -13.481 -1.759 1.00 88.94 100 LYS A CA 1
ATOM 798 C C . LYS A 1 100 ? 3.692 -12.798 -0.400 1.00 88.94 100 LYS A C 1
ATOM 800 O O . LYS A 1 100 ? 3.372 -13.472 0.573 1.00 88.94 100 LYS A O 1
ATOM 805 N N . TYR A 1 101 ? 3.867 -11.478 -0.350 1.00 89.06 101 TYR A N 1
ATOM 806 C CA . TYR A 1 101 ? 3.649 -10.683 0.853 1.00 89.06 101 TYR A CA 1
ATOM 807 C C . TYR A 1 101 ? 2.217 -10.832 1.372 1.00 89.06 101 TYR A C 1
ATOM 809 O O . TYR A 1 101 ? 2.032 -11.246 2.512 1.00 89.06 101 TYR A O 1
ATOM 817 N N . ILE A 1 102 ? 1.213 -10.577 0.520 1.00 88.75 102 ILE A N 1
ATOM 818 C CA . ILE A 1 102 ? -0.208 -10.672 0.891 1.00 88.75 102 ILE A CA 1
ATOM 819 C C . ILE A 1 102 ? -0.541 -12.067 1.431 1.00 88.75 102 ILE A C 1
ATOM 821 O O . ILE A 1 102 ? -1.202 -12.178 2.459 1.00 88.75 102 ILE A O 1
ATOM 825 N N . VAL A 1 103 ? -0.067 -13.135 0.782 1.00 89.69 103 VAL A N 1
ATOM 826 C CA . VAL A 1 103 ? -0.292 -14.517 1.238 1.00 89.69 103 VAL A CA 1
ATOM 827 C C . VAL A 1 103 ? 0.292 -14.744 2.631 1.00 89.69 103 VAL A C 1
ATOM 829 O O . VAL A 1 103 ? -0.386 -15.324 3.474 1.00 89.69 103 VAL A O 1
ATOM 832 N N . VAL A 1 104 ? 1.509 -14.262 2.891 1.00 88.62 104 VAL A N 1
ATOM 833 C CA . VAL A 1 104 ? 2.167 -14.399 4.198 1.00 88.62 104 VAL A CA 1
ATOM 834 C C . VAL A 1 104 ? 1.417 -13.632 5.288 1.00 88.62 104 VAL A C 1
ATOM 836 O O . VAL A 1 104 ? 1.176 -14.192 6.354 1.00 88.62 104 VAL A O 1
ATOM 839 N N . VAL A 1 105 ? 1.010 -12.382 5.036 1.00 86.56 105 VAL A N 1
ATOM 840 C CA . VAL A 1 105 ? 0.317 -11.570 6.057 1.00 86.56 105 VAL A CA 1
ATOM 841 C C . VAL A 1 105 ? -1.129 -12.011 6.288 1.00 86.56 105 VAL A C 1
ATOM 843 O O . VAL A 1 105 ? -1.630 -11.886 7.399 1.00 86.56 105 VAL A O 1
ATOM 846 N N . THR A 1 106 ? -1.787 -12.586 5.276 1.00 86.69 106 THR A N 1
ATOM 847 C CA . THR A 1 106 ? -3.137 -13.167 5.420 1.00 86.69 106 THR A CA 1
ATOM 848 C C . THR A 1 106 ? -3.123 -14.568 6.027 1.00 86.69 106 THR A C 1
ATOM 850 O O . THR A 1 106 ? -4.115 -14.978 6.622 1.00 86.69 106 THR A O 1
ATOM 853 N N . ASN A 1 107 ? -2.015 -15.305 5.899 1.00 85.56 107 ASN A N 1
ATOM 854 C CA . ASN A 1 107 ? -1.857 -16.661 6.424 1.00 85.56 107 ASN A CA 1
ATOM 855 C C . ASN A 1 107 ? -0.530 -16.784 7.189 1.00 85.56 107 ASN A C 1
ATOM 857 O O . ASN A 1 107 ? 0.430 -17.375 6.682 1.00 85.56 107 ASN A O 1
ATOM 861 N N . PRO A 1 108 ? -0.464 -16.275 8.432 1.00 69.25 108 PRO A N 1
ATOM 862 C CA . PRO A 1 108 ? 0.770 -16.263 9.217 1.00 69.25 108 PRO A CA 1
ATOM 863 C C . PRO A 1 108 ? 1.370 -17.658 9.447 1.00 69.25 108 PRO A C 1
ATOM 865 O O . PRO A 1 108 ? 2.580 -17.789 9.614 1.00 69.25 108 PRO A O 1
ATOM 868 N N . SER A 1 109 ? 0.556 -18.717 9.398 1.00 73.75 109 SER A N 1
ATOM 869 C CA . SER A 1 109 ? 0.996 -20.115 9.497 1.00 73.75 109 SER A CA 1
ATOM 870 C C . SER A 1 109 ? 1.917 -20.570 8.355 1.00 73.75 109 SER A C 1
ATOM 872 O O . SER A 1 109 ? 2.601 -21.576 8.508 1.00 73.75 109 SER A O 1
ATOM 874 N N . LEU A 1 110 ? 1.975 -19.836 7.236 1.00 63.47 110 LEU A N 1
ATOM 875 C CA . LEU A 1 110 ? 2.873 -20.105 6.104 1.00 63.47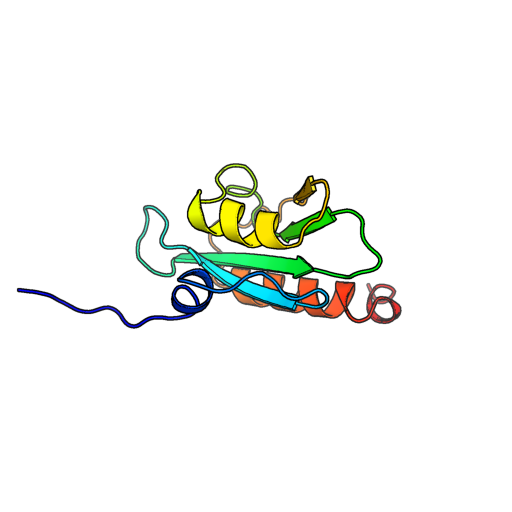 110 LEU A CA 1
ATOM 876 C C . LEU A 1 110 ? 4.245 -19.419 6.234 1.00 63.47 110 LEU A C 1
ATOM 878 O O . LEU A 1 110 ? 5.123 -19.645 5.403 1.00 63.47 110 LEU A O 1
ATOM 882 N N . SER A 1 111 ? 4.452 -18.585 7.258 1.00 59.06 111 SER A N 1
ATOM 883 C CA . SER A 1 111 ? 5.714 -17.855 7.469 1.00 59.06 111 SER A CA 1
ATOM 884 C C . SER A 1 111 ? 6.861 -18.716 8.023 1.00 59.06 111 SER A C 1
ATOM 886 O O . SER A 1 111 ? 8.003 -18.265 8.045 1.00 59.06 111 SER A O 1
ATOM 888 N N . SER A 1 112 ? 6.585 -19.960 8.429 1.00 54.66 112 SER A N 1
ATOM 889 C CA . SER A 1 112 ? 7.539 -20.886 9.060 1.00 54.66 112 SER A CA 1
ATOM 890 C C . SER A 1 112 ? 8.255 -21.846 8.096 1.00 54.66 112 SER A C 1
ATOM 892 O O . SER A 1 112 ? 8.944 -22.757 8.548 1.00 54.66 112 SER A O 1
ATOM 894 N N . GLY A 1 113 ? 8.121 -21.662 6.779 1.00 53.47 113 GLY A N 1
ATOM 895 C CA . GLY A 1 113 ? 8.811 -22.471 5.769 1.00 53.47 113 GLY A CA 1
ATOM 896 C C . GLY A 1 113 ? 9.863 -21.677 4.998 1.00 53.47 113 GLY A C 1
ATOM 897 O O . GLY A 1 113 ? 9.554 -21.088 3.960 1.00 53.47 113 GLY A O 1
ATOM 898 N N . SER A 1 114 ? 11.103 -21.648 5.485 1.00 39.44 114 SER A N 1
ATOM 899 C CA . SER A 1 114 ? 12.314 -21.286 4.727 1.00 39.44 114 SER A CA 1
ATOM 900 C C . SER A 1 114 ? 13.523 -21.968 5.347 1.00 39.44 114 SER A C 1
ATOM 902 O O . SER A 1 114 ? 13.680 -21.830 6.578 1.00 39.44 114 SER A O 1
#

Radius of gyration: 14.57 Å; chains: 1; bounding box: 32×35×45 Å

Sequence (114 aa):
MKRGLEASLLQICYQKKMRQIENGIINLDIATGPGTHSVCYYNDPNNNFVEYFDPFGDYAYKILPNIKKYLQSSGKKEIGYNSSFSRHPASVKCGYFCMKYIVVVTNPSLSSGS

InterPro domains:
  IPR038765 Papain-like cysteine peptidase superfamily [SSF54001] (35-105)